Protein AF-A0A524JWJ8-F1 (afdb_monomer)

Radius of gyration: 16.6 Å; Cα contacts (8 Å, |Δi|>4): 179; chains: 1; bounding box: 39×22×52 Å

Sequence (128 aa):
MMHMRLSCFGFIKDIDDIAAAGYDCAELHVREIMGFDDAGYKAALGKLRSCGIPADVFDNPIPLDSRVSDPSFDLGYYRDFLLKAADRTAEMGARYFVFGNGKARSLPTEGDIVGAAAKFDEFFTMLL

Nearest PDB structures (foldseek):
  2hk1-assembly1_A  TM=7.482E-01  e=1.328E-03  Agrobacterium tumefaciens
  4pfh-assembly1_B  TM=6.661E-01  e=2.241E-04  Pseudomonas cichorii
  4q7i-assembly1_A  TM=6.676E-01  e=5.455E-04  Escherichia coli K-12
  4xsl-assembly2_C  TM=6.842E-01  e=1.048E-03  Pseudomonas cichorii
  2qum-assembly1_B  TM=6.613E-01  e=1.328E-03  Pseudomonas cichorii

pLDDT: mean 93.91, std 5.49, range [58.62, 98.5]

Structure (mmCIF, N/CA/C/O backbone):
data_AF-A0A524JWJ8-F1
#
_entry.id   AF-A0A524JWJ8-F1
#
loop_
_atom_site.group_PDB
_atom_site.id
_at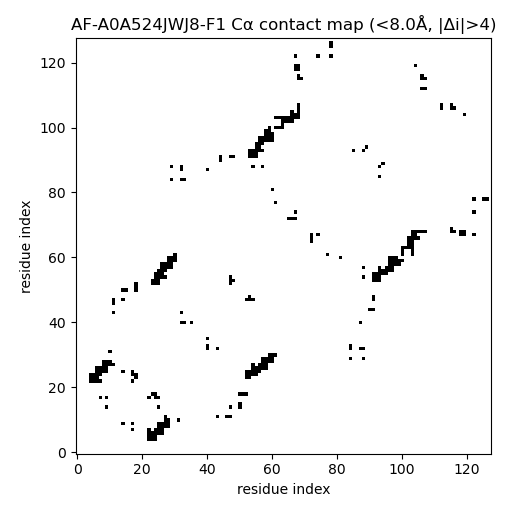om_site.type_symbol
_atom_site.label_atom_id
_atom_site.label_alt_id
_atom_site.label_comp_id
_atom_site.label_asym_id
_atom_site.label_entity_id
_atom_site.label_seq_id
_atom_site.pdbx_PDB_ins_code
_atom_site.Cartn_x
_atom_site.Cartn_y
_atom_site.Cartn_z
_atom_site.occupancy
_atom_site.B_iso_or_equiv
_atom_site.auth_seq_id
_atom_site.auth_comp_id
_atom_site.auth_asym_id
_atom_site.auth_atom_id
_atom_site.pdbx_PDB_model_num
ATOM 1 N N . MET A 1 1 ? 5.449 1.802 30.099 1.00 58.62 1 MET A N 1
ATOM 2 C CA . MET A 1 1 ? 6.347 0.692 29.716 1.00 58.62 1 MET A CA 1
ATOM 3 C C . MET A 1 1 ? 6.111 0.452 28.235 1.00 58.62 1 MET A C 1
ATOM 5 O O . MET A 1 1 ? 4.949 0.318 27.877 1.00 58.62 1 MET A O 1
ATOM 9 N N . MET A 1 2 ? 7.129 0.522 27.373 1.00 80.56 2 MET A N 1
ATOM 10 C CA . MET A 1 2 ? 6.928 0.180 25.957 1.00 80.56 2 MET A CA 1
ATOM 11 C C . MET A 1 2 ? 6.827 -1.341 25.844 1.00 80.56 2 MET A C 1
ATOM 13 O O . MET A 1 2 ? 7.718 -2.033 26.334 1.00 80.56 2 MET A O 1
ATOM 17 N N . HIS A 1 3 ? 5.745 -1.848 25.254 1.00 88.88 3 HIS A N 1
ATOM 18 C CA . HIS A 1 3 ? 5.602 -3.266 24.925 1.00 88.88 3 HIS A CA 1
ATOM 19 C C . HIS A 1 3 ? 5.788 -3.473 23.419 1.00 88.88 3 HIS A C 1
ATOM 21 O O . HIS A 1 3 ? 5.600 -2.548 22.626 1.00 88.88 3 HIS A O 1
ATOM 27 N N . MET A 1 4 ? 6.189 -4.687 23.038 1.00 94.31 4 MET A N 1
ATOM 28 C CA . MET A 1 4 ? 6.219 -5.101 21.636 1.00 94.31 4 MET A CA 1
ATOM 29 C C . MET A 1 4 ? 4.807 -5.010 21.062 1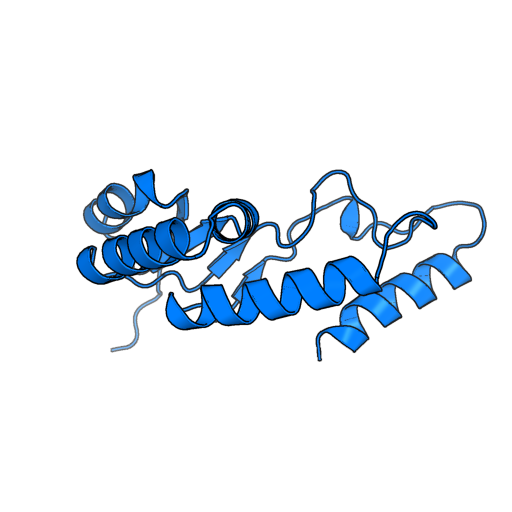.00 94.31 4 MET A C 1
ATOM 31 O O . MET A 1 4 ? 3.877 -5.497 21.704 1.00 94.31 4 MET A O 1
ATOM 35 N N . ARG A 1 5 ? 4.661 -4.401 19.882 1.00 94.06 5 ARG A N 1
ATOM 36 C CA . ARG A 1 5 ? 3.377 -4.322 19.180 1.00 94.06 5 ARG A CA 1
ATOM 37 C C . ARG A 1 5 ? 3.254 -5.465 18.181 1.00 94.06 5 ARG A C 1
ATOM 39 O O . ARG A 1 5 ? 4.211 -5.739 17.458 1.00 94.06 5 ARG A O 1
ATOM 46 N N . LEU A 1 6 ? 2.097 -6.110 18.147 1.00 95.69 6 LEU A N 1
ATOM 47 C CA . LEU A 1 6 ? 1.784 -7.214 17.247 1.00 95.69 6 LEU A CA 1
ATOM 48 C C . LEU A 1 6 ? 0.742 -6.774 16.218 1.00 95.69 6 LEU A C 1
ATOM 50 O O . LEU A 1 6 ? -0.290 -6.212 16.584 1.00 95.69 6 LEU A O 1
ATOM 54 N N . SER A 1 7 ? 0.994 -7.082 14.945 1.00 95.94 7 SER A N 1
ATOM 55 C CA . SER A 1 7 ? 0.046 -6.886 13.847 1.00 95.94 7 SER A CA 1
ATOM 56 C C . SER A 1 7 ? -0.464 -8.212 13.285 1.00 95.94 7 SER A C 1
ATOM 58 O O . SER A 1 7 ? 0.187 -9.252 13.413 1.00 95.94 7 SER A O 1
ATOM 60 N N . CYS A 1 8 ? -1.631 -8.164 12.641 1.00 97.38 8 CYS A N 1
ATOM 61 C CA . CYS A 1 8 ? -2.187 -9.272 11.870 1.00 97.38 8 CYS A CA 1
ATOM 62 C C . CYS A 1 8 ? -2.585 -8.794 10.473 1.00 97.38 8 CYS A C 1
ATOM 64 O O . CYS A 1 8 ? -3.222 -7.746 10.345 1.00 97.38 8 CYS A O 1
ATOM 66 N N . PHE A 1 9 ? -2.225 -9.566 9.446 1.00 97.38 9 PHE A N 1
ATOM 67 C CA . PHE A 1 9 ? -2.653 -9.302 8.076 1.00 97.38 9 PHE A CA 1
ATOM 68 C C . PHE A 1 9 ? -4.133 -9.647 7.884 1.00 97.38 9 PHE A C 1
ATOM 70 O O . PHE A 1 9 ? -4.573 -10.738 8.251 1.00 97.38 9 PHE A O 1
ATOM 77 N N . GLY A 1 10 ? -4.878 -8.756 7.235 1.00 97.00 10 GLY A N 1
ATOM 78 C CA . GLY A 1 10 ? -6.260 -8.997 6.842 1.00 97.00 10 GLY A CA 1
ATOM 79 C C . GLY A 1 10 ? -6.812 -7.931 5.901 1.00 97.00 10 GLY A C 1
ATOM 80 O O . GLY A 1 10 ? -6.080 -7.166 5.271 1.00 97.00 10 GLY A O 1
ATOM 81 N N . PHE A 1 11 ? -8.135 -7.897 5.804 1.00 98.06 11 PHE A N 1
ATOM 82 C CA . PHE A 1 11 ? -8.897 -6.938 5.010 1.00 98.06 11 PHE A CA 1
ATOM 83 C C . PHE A 1 11 ? -9.823 -6.114 5.909 1.00 98.06 11 PHE A C 1
ATOM 85 O O . PHE A 1 11 ? -10.022 -6.433 7.081 1.00 98.06 11 PHE A O 1
ATOM 92 N N . ILE A 1 12 ? -10.470 -5.080 5.366 1.00 97.94 12 ILE A N 1
ATOM 93 C CA . ILE A 1 12 ? -11.408 -4.231 6.130 1.00 97.94 12 ILE A CA 1
ATOM 94 C C . ILE A 1 12 ? -12.526 -5.039 6.799 1.00 97.94 12 ILE A C 1
ATOM 96 O O . ILE A 1 12 ? -13.021 -4.679 7.870 1.00 97.94 12 ILE A O 1
ATOM 100 N N . LYS A 1 13 ? -12.940 -6.155 6.198 1.00 97.62 13 LYS A N 1
ATOM 101 C CA . LYS A 1 13 ? -13.941 -7.040 6.805 1.00 97.62 13 LYS A CA 1
ATOM 102 C C . LYS A 1 13 ? -13.439 -7.713 8.097 1.00 97.62 13 LYS A C 1
ATOM 104 O O . LYS A 1 13 ? -14.262 -7.911 8.980 1.00 97.62 13 LYS A O 1
ATOM 109 N N . ASP A 1 14 ? -12.134 -7.959 8.221 1.00 98.19 14 ASP A N 1
ATOM 110 C CA . ASP A 1 14 ? -11.510 -8.766 9.281 1.00 98.19 14 ASP A CA 1
ATOM 111 C C . ASP A 1 14 ? -11.052 -7.929 10.495 1.00 98.19 14 ASP A C 1
ATOM 113 O O . ASP A 1 14 ? -10.647 -8.481 11.512 1.00 98.19 14 ASP A O 1
ATOM 117 N N . ILE A 1 15 ? -11.097 -6.592 10.417 1.00 97.50 15 ILE A N 1
ATOM 118 C CA . ILE A 1 15 ? -10.500 -5.710 11.440 1.00 97.50 15 ILE A CA 1
ATOM 119 C C . ILE A 1 15 ? -11.077 -5.907 12.846 1.00 97.50 15 ILE A C 1
ATOM 121 O O . ILE A 1 15 ? -10.324 -5.860 13.816 1.00 97.50 15 ILE A O 1
ATOM 125 N N . ASP A 1 16 ? -12.381 -6.179 12.954 1.00 97.38 16 ASP A N 1
ATOM 126 C CA . ASP A 1 16 ? -13.039 -6.397 14.245 1.00 97.38 16 ASP A CA 1
ATOM 127 C C . ASP A 1 16 ? -12.535 -7.696 14.893 1.00 97.38 16 ASP A C 1
ATOM 129 O O . ASP A 1 16 ? -12.277 -7.728 16.096 1.00 97.38 16 ASP A O 1
ATOM 133 N N . ASP A 1 17 ? -12.310 -8.740 14.087 1.00 98.31 17 ASP A N 1
ATOM 134 C CA . ASP A 1 17 ? -11.751 -10.015 14.544 1.00 98.31 17 ASP A CA 1
ATOM 135 C C . ASP A 1 17 ? -10.274 -9.864 14.937 1.00 98.31 17 ASP A C 1
ATOM 137 O O . ASP A 1 17 ? -9.842 -10.418 15.949 1.00 98.31 17 ASP A O 1
ATOM 141 N N . ILE A 1 18 ? -9.501 -9.066 14.189 1.00 98.12 18 ILE A N 1
ATOM 142 C CA . ILE A 1 18 ? -8.105 -8.740 14.521 1.00 98.12 18 ILE A CA 1
ATOM 143 C C . ILE A 1 18 ? -8.033 -8.017 15.874 1.00 98.12 18 ILE A C 1
ATOM 145 O O . ILE A 1 18 ? -7.240 -8.397 16.737 1.00 98.12 18 ILE A O 1
ATOM 149 N N . ALA A 1 19 ? -8.877 -7.008 16.097 1.00 97.31 19 ALA A N 1
ATOM 150 C CA . ALA A 1 19 ? -8.925 -6.309 17.379 1.00 97.31 19 ALA A CA 1
ATOM 151 C C . ALA A 1 19 ? -9.390 -7.229 18.518 1.00 97.31 19 ALA A C 1
ATOM 153 O O . ALA A 1 19 ? -8.780 -7.244 19.587 1.00 97.31 19 ALA A O 1
ATOM 154 N N . ALA A 1 20 ? -10.425 -8.043 18.289 1.00 97.81 20 ALA A N 1
ATOM 155 C CA . ALA A 1 20 ? -10.933 -8.994 19.277 1.00 97.81 20 ALA A CA 1
ATOM 156 C C . ALA A 1 20 ? -9.903 -10.075 19.654 1.00 97.81 20 ALA A C 1
ATOM 158 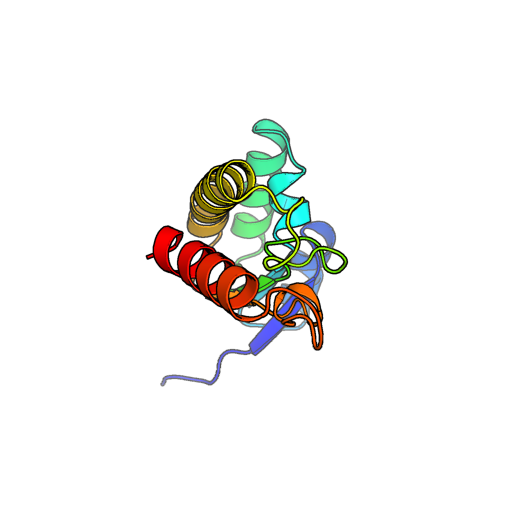O O . ALA A 1 20 ? -9.895 -10.546 20.792 1.00 97.81 20 ALA A O 1
ATOM 159 N N . ALA A 1 21 ? -9.006 -10.438 18.732 1.00 98.06 21 ALA A N 1
ATOM 160 C CA . ALA A 1 21 ? -7.894 -11.352 18.982 1.00 98.06 21 ALA A CA 1
ATOM 161 C C . ALA A 1 21 ? -6.747 -10.727 19.806 1.00 98.06 21 ALA A C 1
ATOM 163 O O . ALA A 1 21 ? -5.836 -11.445 20.220 1.00 98.06 21 ALA A O 1
ATOM 164 N N . GLY A 1 22 ? -6.795 -9.418 20.083 1.00 96.69 22 GLY A N 1
ATOM 165 C CA . GLY A 1 22 ? -5.835 -8.724 20.944 1.00 96.69 22 GLY A CA 1
ATOM 166 C C . GLY A 1 22 ? -4.586 -8.202 20.230 1.00 96.69 22 GLY A C 1
ATOM 167 O O . GLY A 1 22 ? -3.580 -7.958 20.893 1.00 96.69 22 GLY A O 1
ATOM 168 N N . TYR A 1 23 ? -4.626 -8.042 18.904 1.00 97.88 23 TYR A N 1
ATOM 169 C CA . TYR A 1 23 ? -3.556 -7.372 18.161 1.00 97.88 23 TYR A CA 1
ATOM 170 C C . TYR A 1 23 ? -3.566 -5.855 18.399 1.00 97.88 23 TYR A C 1
ATOM 172 O O . TYR A 1 23 ? -4.609 -5.244 18.623 1.00 97.88 23 TYR A O 1
ATOM 180 N N . ASP A 1 24 ? -2.392 -5.233 18.297 1.00 96.12 24 ASP A N 1
ATOM 181 C CA . ASP A 1 24 ? -2.197 -3.800 18.547 1.00 96.12 24 ASP A CA 1
ATOM 182 C C . ASP A 1 24 ? -2.449 -2.929 17.312 1.00 96.12 24 ASP A C 1
ATOM 184 O O . ASP A 1 24 ? -2.579 -1.704 17.416 1.00 96.12 24 ASP A O 1
ATOM 188 N N . CYS A 1 25 ? -2.416 -3.541 16.131 1.00 96.81 25 CYS A N 1
ATOM 189 C CA . CYS A 1 25 ? -2.719 -2.916 14.853 1.00 96.81 25 CYS A CA 1
ATOM 190 C C . CYS A 1 25 ? -3.041 -3.963 13.782 1.00 96.81 25 CYS A C 1
ATOM 192 O O . CYS A 1 25 ? -2.744 -5.150 13.921 1.00 96.81 25 CYS A O 1
ATOM 194 N N . ALA A 1 26 ? -3.647 -3.507 12.694 1.00 97.69 26 ALA A N 1
ATOM 195 C CA . ALA A 1 26 ? -3.844 -4.303 11.494 1.00 97.69 26 ALA A CA 1
ATOM 196 C C . ALA A 1 26 ? -2.714 -4.063 10.482 1.00 97.69 26 ALA A C 1
ATOM 198 O O . ALA A 1 26 ? -2.137 -2.973 10.398 1.00 97.69 26 ALA A O 1
ATOM 199 N N . GLU A 1 27 ? -2.445 -5.087 9.682 1.00 97.81 27 GLU A N 1
ATOM 200 C CA . GLU A 1 27 ? -1.753 -4.979 8.406 1.00 97.81 27 GLU A CA 1
ATOM 201 C C . GLU A 1 27 ? -2.779 -5.210 7.289 1.00 97.81 27 GLU A C 1
ATOM 203 O O . GLU A 1 27 ? -3.463 -6.230 7.286 1.00 97.81 27 GLU A O 1
ATOM 208 N N . LEU A 1 28 ? -2.942 -4.257 6.369 1.00 97.75 28 LEU A N 1
ATOM 209 C CA . LEU A 1 28 ? -4.011 -4.306 5.361 1.00 97.75 28 LEU A CA 1
ATOM 210 C C . LEU A 1 28 ? -3.473 -4.278 3.931 1.00 97.75 28 LEU A C 1
ATOM 212 O O . LEU A 1 28 ? -2.394 -3.765 3.653 1.00 97.75 28 LEU A O 1
ATOM 216 N N . HIS A 1 29 ? -4.241 -4.785 2.973 1.00 96.12 29 HIS A N 1
ATOM 217 C CA . HIS A 1 29 ? -3.798 -4.815 1.580 1.00 96.12 29 HIS A CA 1
ATOM 218 C C . HIS A 1 29 ? -4.056 -3.476 0.855 1.00 96.12 29 HIS A C 1
ATOM 220 O O . HIS A 1 29 ? -5.203 -3.057 0.698 1.00 96.12 29 HIS A O 1
ATOM 226 N N . VAL A 1 30 ? -3.011 -2.842 0.295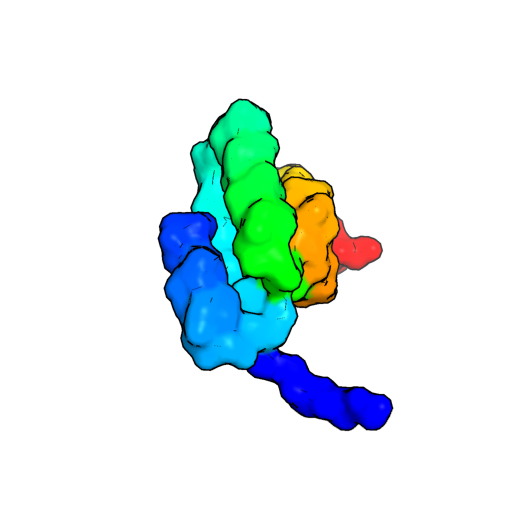 1.00 96.25 30 VAL A N 1
ATOM 227 C CA . VAL A 1 30 ? -3.126 -1.561 -0.450 1.00 96.25 30 VAL A CA 1
ATOM 228 C C . VAL A 1 30 ? -4.169 -1.607 -1.573 1.00 96.25 30 VAL A C 1
ATOM 230 O O . VAL A 1 30 ? -4.933 -0.658 -1.757 1.00 96.25 30 VAL A O 1
ATOM 233 N N . ARG A 1 31 ? -4.227 -2.709 -2.335 1.00 93.69 31 ARG A N 1
ATOM 234 C CA . ARG A 1 31 ? -5.169 -2.855 -3.455 1.00 93.69 31 ARG A CA 1
ATOM 235 C C . ARG A 1 31 ? -6.629 -2.829 -3.021 1.00 93.69 31 ARG A C 1
ATOM 237 O O . ARG A 1 31 ? -7.448 -2.352 -3.796 1.00 93.69 31 ARG A O 1
ATOM 244 N N . GLU A 1 32 ? -6.957 -3.318 -1.825 1.00 97.12 32 GLU A N 1
ATOM 245 C CA . GLU A 1 32 ? -8.322 -3.211 -1.300 1.00 97.12 32 GLU A CA 1
ATOM 246 C C . GLU A 1 32 ? -8.689 -1.732 -1.128 1.00 97.12 32 GLU A C 1
ATOM 248 O O . GLU A 1 32 ? -9.676 -1.263 -1.689 1.00 97.12 32 GLU A O 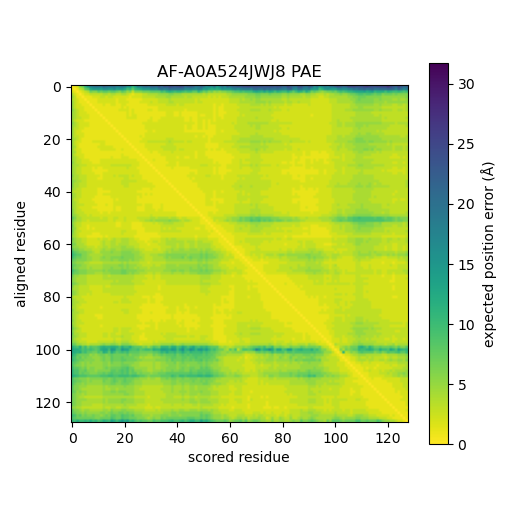1
ATOM 253 N N . ILE A 1 33 ? -7.828 -0.972 -0.445 1.00 98.00 33 ILE A N 1
ATOM 254 C CA . ILE A 1 33 ? -8.056 0.450 -0.153 1.00 98.00 33 ILE A CA 1
ATOM 255 C C . ILE A 1 33 ? -8.145 1.289 -1.430 1.00 98.00 33 ILE A C 1
ATOM 257 O O . ILE A 1 33 ? -8.953 2.216 -1.534 1.00 98.00 33 ILE A O 1
ATOM 261 N N . MET A 1 34 ? -7.312 0.965 -2.415 1.00 97.56 34 MET A N 1
ATOM 262 C CA . MET A 1 34 ? -7.292 1.649 -3.705 1.00 97.56 34 MET A CA 1
ATOM 263 C C . MET A 1 34 ? -8.407 1.199 -4.651 1.00 97.56 34 MET A C 1
ATOM 265 O O . MET A 1 34 ? -8.750 1.944 -5.565 1.00 97.56 34 MET A O 1
ATOM 269 N N . GLY A 1 35 ? -8.993 0.022 -4.421 1.00 97.00 35 GLY A N 1
ATOM 270 C CA . GLY A 1 35 ? -10.147 -0.481 -5.164 1.00 97.00 35 GLY A CA 1
ATOM 271 C C . GLY A 1 35 ? -11.460 0.214 -4.801 1.00 97.00 35 GLY A C 1
ATOM 272 O O . GLY A 1 35 ? -12.408 0.161 -5.581 1.00 97.00 35 GLY A O 1
ATOM 273 N N . PHE A 1 36 ? -11.524 0.890 -3.650 1.00 98.25 36 PHE A N 1
ATOM 274 C CA . PHE A 1 36 ? -12.694 1.674 -3.270 1.00 98.25 36 PHE A CA 1
ATOM 275 C C . PHE A 1 36 ? -12.781 3.004 -4.026 1.00 98.25 36 PHE A C 1
ATOM 277 O O . PHE A 1 36 ? -11.785 3.709 -4.231 1.00 98.25 36 PHE A O 1
ATOM 284 N N . ASP A 1 37 ? -14.007 3.411 -4.343 1.00 97.88 37 ASP A N 1
ATOM 285 C CA . ASP A 1 37 ? -14.310 4.810 -4.627 1.00 97.88 37 ASP A CA 1
ATOM 286 C C . ASP A 1 37 ? -14.185 5.662 -3.346 1.00 97.88 37 ASP A C 1
ATOM 288 O O . ASP A 1 37 ? -13.821 5.173 -2.273 1.00 97.88 37 ASP A O 1
ATOM 292 N N . ASP A 1 38 ? -14.420 6.970 -3.443 1.00 97.69 38 ASP A N 1
ATOM 293 C CA . ASP A 1 38 ? -14.219 7.862 -2.295 1.00 97.69 38 ASP A CA 1
ATOM 294 C C . ASP A 1 38 ? -15.215 7.590 -1.157 1.00 97.69 38 ASP A C 1
ATOM 296 O O . ASP A 1 38 ? -14.843 7.660 0.017 1.00 97.69 38 ASP A O 1
ATOM 300 N N . ALA A 1 39 ? -16.455 7.219 -1.487 1.00 98.31 39 ALA A N 1
ATOM 301 C CA . ALA A 1 39 ? -17.466 6.859 -0.499 1.00 98.31 39 ALA A CA 1
ATOM 302 C C . ALA A 1 39 ? -17.105 5.552 0.225 1.00 98.31 39 ALA A C 1
ATOM 304 O O . ALA A 1 39 ? -17.120 5.505 1.458 1.00 98.31 39 ALA A O 1
ATOM 305 N N . GLY A 1 40 ? -16.717 4.515 -0.521 1.00 98.44 40 GLY A N 1
ATOM 306 C CA . GLY A 1 40 ? -16.265 3.234 0.013 1.00 98.44 40 GLY A CA 1
ATOM 307 C C . GLY A 1 40 ? -15.009 3.377 0.868 1.00 98.44 40 GLY A C 1
ATOM 308 O O . GLY A 1 40 ? -14.942 2.819 1.962 1.00 98.44 40 GLY A O 1
ATOM 309 N N . TYR A 1 41 ? -14.054 4.206 0.440 1.00 98.50 41 TYR A N 1
ATOM 310 C CA . TYR A 1 41 ? -12.863 4.512 1.227 1.00 98.50 41 TYR A CA 1
ATOM 311 C C . TYR A 1 41 ? -13.218 5.197 2.554 1.00 98.50 41 TYR A C 1
ATOM 313 O O . TYR A 1 41 ? -12.733 4.783 3.608 1.00 98.50 41 TYR A O 1
ATOM 321 N N . LYS A 1 42 ? -14.093 6.214 2.546 1.00 98.44 42 LYS A N 1
ATOM 322 C CA . LYS A 1 42 ? -14.502 6.892 3.787 1.00 98.44 42 LYS A CA 1
ATOM 323 C C . LYS A 1 42 ? -15.296 5.968 4.716 1.00 98.44 42 LYS A C 1
ATOM 325 O O . LYS A 1 42 ? -15.123 6.061 5.931 1.00 98.44 42 LYS A O 1
ATOM 330 N N . ALA A 1 43 ? -16.085 5.039 4.176 1.00 98.31 43 ALA A N 1
ATOM 331 C CA . ALA A 1 43 ? -16.740 3.999 4.967 1.00 98.31 43 ALA A CA 1
ATOM 332 C C . ALA A 1 43 ? -15.724 3.035 5.609 1.00 98.31 43 ALA A C 1
ATOM 334 O O . ALA A 1 43 ? -15.806 2.774 6.809 1.00 98.31 43 ALA A O 1
ATOM 335 N N . ALA A 1 44 ? -14.729 2.567 4.849 1.00 98.19 44 ALA A N 1
ATOM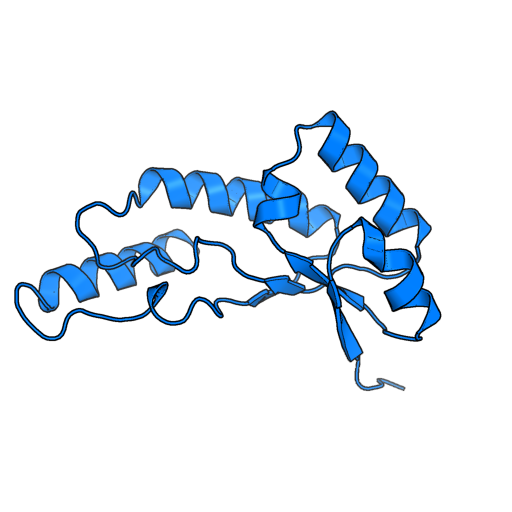 336 C CA . ALA A 1 44 ? -13.652 1.712 5.353 1.00 98.19 44 ALA A CA 1
ATOM 337 C C . ALA A 1 44 ? -12.830 2.401 6.457 1.00 98.19 44 ALA A C 1
ATOM 339 O O . ALA A 1 44 ? -12.576 1.813 7.509 1.00 98.19 44 ALA A O 1
ATOM 340 N N . LEU A 1 45 ? -12.481 3.675 6.257 1.00 97.94 45 LEU A N 1
ATOM 341 C CA . LEU A 1 45 ? -11.811 4.504 7.258 1.00 97.94 45 LEU A CA 1
ATOM 342 C C . LEU A 1 45 ? -12.657 4.659 8.531 1.00 97.94 45 LEU A C 1
ATOM 344 O O . LEU A 1 45 ? -12.131 4.565 9.639 1.00 97.94 45 LEU A O 1
ATOM 348 N N . GLY A 1 46 ? -13.966 4.884 8.381 1.00 97.81 46 GLY A N 1
ATOM 349 C CA . GLY A 1 46 ? -14.905 4.942 9.500 1.00 97.81 46 GLY A CA 1
ATOM 350 C C . GLY A 1 46 ? -14.934 3.637 10.295 1.00 97.81 46 GLY A C 1
ATOM 351 O O . GLY A 1 46 ? -14.814 3.676 11.519 1.00 97.81 46 GLY A O 1
ATOM 352 N N . LYS A 1 47 ? -15.004 2.494 9.598 1.00 97.19 47 LYS A N 1
ATOM 353 C CA . LYS A 1 47 ? -14.989 1.164 10.219 1.00 97.19 47 LYS A CA 1
ATOM 354 C C . LYS A 1 47 ? -13.705 0.929 11.023 1.00 97.19 47 LYS A C 1
ATOM 356 O O . LYS A 1 47 ? -13.771 0.541 12.187 1.00 97.19 47 LYS A O 1
ATOM 361 N N . LEU A 1 48 ? -12.543 1.232 10.440 1.00 97.06 48 LEU A N 1
ATOM 362 C CA . LEU A 1 48 ? -11.255 1.107 11.131 1.00 97.06 48 LEU A CA 1
ATOM 363 C C . LEU A 1 48 ? -11.195 1.980 12.387 1.00 97.06 48 LEU A C 1
ATOM 365 O O . LEU A 1 48 ? -10.812 1.508 13.454 1.00 97.06 48 LEU A O 1
ATOM 369 N N . ARG A 1 49 ? -11.649 3.235 12.296 1.00 95.88 49 ARG A N 1
ATOM 370 C CA . ARG A 1 49 ? -11.686 4.140 13.453 1.00 95.88 49 ARG A CA 1
ATOM 371 C C . ARG A 1 49 ? -12.613 3.643 14.561 1.00 95.88 49 ARG A C 1
ATOM 373 O O . ARG A 1 49 ? -12.270 3.807 15.728 1.00 95.88 49 ARG A O 1
ATOM 380 N N . SER A 1 50 ? -13.752 3.032 14.226 1.00 96.25 50 SER A N 1
ATOM 381 C CA . SER A 1 50 ? -14.651 2.454 15.235 1.00 96.25 50 SER A CA 1
ATOM 382 C C . SER A 1 50 ? -14.108 1.181 15.884 1.00 96.25 50 SER A C 1
ATOM 384 O O . SER A 1 50 ? -14.464 0.897 17.023 1.00 96.25 50 SER A O 1
ATOM 386 N N . CYS A 1 51 ? -13.238 0.443 15.189 1.00 93.81 51 CYS A N 1
ATOM 387 C CA . CYS A 1 51 ? -12.621 -0.788 15.685 1.00 93.81 51 CYS A CA 1
ATOM 388 C C . CYS A 1 51 ? -11.609 -0.536 16.823 1.00 93.81 51 CYS A C 1
ATOM 390 O O . CYS A 1 51 ? -11.338 -1.426 17.624 1.00 93.81 51 CYS A O 1
ATOM 392 N N . GLY A 1 52 ? -11.049 0.675 16.914 1.00 91.31 52 GLY A N 1
ATOM 393 C CA . GLY A 1 52 ? -10.173 1.080 18.019 1.00 91.31 52 GLY A CA 1
ATOM 394 C C . GLY A 1 52 ? -8.696 0.693 17.876 1.00 91.31 52 GLY A C 1
ATOM 395 O O . GLY A 1 52 ? -7.912 1.030 18.762 1.00 91.31 52 GLY A O 1
ATOM 396 N N . ILE A 1 53 ? -8.297 0.063 16.764 1.00 95.06 53 ILE A N 1
ATOM 397 C CA . ILE A 1 53 ? -6.890 -0.193 16.406 1.00 95.06 53 ILE A CA 1
ATOM 398 C C . ILE A 1 53 ? -6.527 0.506 15.083 1.00 95.06 53 ILE A C 1
ATOM 400 O O . ILE A 1 53 ? -7.387 0.638 14.208 1.00 95.06 53 ILE A O 1
ATOM 404 N N . PRO A 1 54 ? -5.277 0.973 14.900 1.00 95.69 54 PRO A N 1
ATOM 405 C CA . PRO A 1 54 ? -4.831 1.538 13.630 1.00 95.69 54 PRO A CA 1
ATOM 406 C C . PRO A 1 54 ? -4.466 0.441 12.619 1.00 95.69 54 PRO A C 1
ATOM 408 O O . PRO A 1 54 ? -4.233 -0.712 12.987 1.00 95.69 54 PRO A O 1
ATOM 411 N N . ALA A 1 55 ? -4.338 0.822 11.348 1.00 97.75 55 ALA A N 1
ATOM 412 C CA . ALA A 1 55 ? -3.642 0.028 10.340 1.00 97.75 55 ALA A CA 1
ATOM 413 C C . ALA A 1 55 ? -2.267 0.660 10.088 1.00 97.75 55 ALA A C 1
ATOM 415 O O . ALA A 1 55 ? -2.147 1.623 9.335 1.00 97.75 55 ALA A O 1
ATOM 416 N N . ASP A 1 56 ? -1.230 0.169 10.766 1.00 96.69 56 ASP A N 1
ATOM 417 C CA . ASP A 1 56 ? 0.109 0.777 10.696 1.00 96.69 56 ASP A CA 1
ATOM 418 C C . ASP A 1 56 ? 0.905 0.310 9.478 1.00 96.69 56 ASP A C 1
ATOM 420 O O . ASP A 1 56 ? 1.844 0.983 9.039 1.00 96.69 56 ASP A O 1
ATOM 424 N N . VAL A 1 57 ? 0.552 -0.858 8.951 1.00 97.06 57 VAL A N 1
ATOM 425 C CA . VAL A 1 57 ? 1.277 -1.526 7.879 1.00 97.06 57 VAL A CA 1
ATOM 426 C C . VAL A 1 57 ? 0.318 -1.789 6.730 1.00 97.06 57 VAL A C 1
ATOM 428 O O . VAL A 1 57 ? -0.816 -2.216 6.945 1.00 97.06 57 VAL A O 1
ATOM 431 N N . PHE A 1 58 ? 0.771 -1.541 5.506 1.00 97.44 58 PHE A N 1
ATOM 432 C CA . PHE A 1 58 ? 0.035 -1.939 4.318 1.00 97.44 58 PHE A CA 1
ATOM 433 C C . PHE A 1 58 ? 0.898 -2.774 3.381 1.00 97.44 58 PHE A C 1
ATOM 435 O O . PHE A 1 58 ? 2.022 -2.394 3.059 1.00 97.44 58 PHE A O 1
ATOM 442 N N . ASP A 1 59 ? 0.366 -3.902 2.928 1.00 95.00 59 ASP A N 1
ATOM 443 C CA . ASP A 1 59 ? 1.093 -4.861 2.101 1.00 95.00 59 ASP A CA 1
ATOM 444 C C . ASP A 1 59 ? 0.674 -4.798 0.625 1.00 95.00 59 ASP A C 1
ATOM 446 O O . ASP A 1 59 ? -0.430 -4.359 0.257 1.00 95.00 59 ASP A O 1
ATOM 450 N N . ASN A 1 60 ? 1.581 -5.279 -0.224 1.00 92.25 60 ASN A N 1
ATOM 451 C CA . ASN A 1 60 ? 1.430 -5.429 -1.667 1.00 92.25 60 ASN A CA 1
ATOM 452 C C . ASN A 1 60 ? 1.022 -4.127 -2.381 1.00 92.25 60 ASN A C 1
ATOM 454 O O . ASN A 1 60 ? -0.041 -4.068 -3.015 1.00 92.25 60 ASN A O 1
ATOM 458 N N . PRO A 1 61 ? 1.861 -3.075 -2.312 1.00 92.88 61 PRO A N 1
ATOM 459 C CA . PRO A 1 61 ? 1.582 -1.781 -2.936 1.00 92.88 61 PRO A CA 1
ATOM 460 C C . PRO A 1 61 ? 1.568 -1.821 -4.472 1.00 92.88 61 PRO A C 1
ATOM 462 O O . PRO A 1 61 ? 1.007 -0.931 -5.102 1.00 92.88 61 PRO A O 1
ATOM 465 N N . ILE A 1 62 ? 2.130 -2.864 -5.087 1.00 92.75 62 ILE A N 1
ATOM 466 C CA . ILE A 1 62 ? 2.031 -3.132 -6.529 1.00 92.75 62 ILE A CA 1
ATOM 467 C C . ILE A 1 62 ? 1.485 -4.558 -6.769 1.00 92.75 62 ILE A C 1
ATOM 469 O O . ILE A 1 62 ? 1.272 -5.307 -5.814 1.00 92.75 62 ILE A O 1
ATOM 473 N N . PRO A 1 63 ? 1.171 -4.973 -8.008 1.00 89.38 63 PRO A N 1
ATOM 474 C CA . PRO A 1 63 ? 0.828 -6.364 -8.316 1.00 89.38 63 PRO A CA 1
ATOM 475 C C . PRO A 1 63 ? 1.961 -7.348 -7.986 1.00 89.38 63 PRO A C 1
ATOM 477 O O . PRO A 1 63 ? 3.133 -7.004 -8.103 1.00 89.38 63 PRO A O 1
ATOM 480 N N . LEU A 1 64 ? 1.621 -8.581 -7.599 1.00 86.00 64 LEU A N 1
ATOM 481 C CA . LEU A 1 64 ? 2.605 -9.645 -7.332 1.00 86.00 64 LEU A CA 1
ATOM 482 C C . LEU A 1 64 ? 3.236 -10.217 -8.613 1.00 86.00 64 LEU A C 1
ATOM 484 O O . LEU A 1 64 ? 4.333 -10.773 -8.581 1.00 86.00 64 LEU A O 1
ATOM 488 N N . ASP A 1 65 ? 2.516 -10.120 -9.726 1.00 85.88 65 ASP A N 1
ATOM 489 C CA . ASP A 1 65 ? 2.898 -10.594 -11.053 1.00 85.88 65 ASP A CA 1
ATOM 490 C C . ASP A 1 65 ? 3.616 -9.530 -11.896 1.00 85.88 65 ASP A C 1
ATOM 492 O O . ASP A 1 65 ? 4.274 -9.882 -12.875 1.00 85.88 65 ASP A O 1
ATOM 496 N N . SER A 1 66 ? 3.562 -8.258 -11.490 1.00 89.00 66 SER A N 1
ATOM 497 C CA . SER A 1 66 ? 4.340 -7.184 -12.111 1.00 89.00 66 SER A CA 1
ATOM 498 C C . SER A 1 66 ? 5.828 -7.299 -11.801 1.00 89.00 66 SER A C 1
ATOM 500 O O . SER A 1 66 ? 6.223 -7.782 -10.741 1.00 89.00 66 SER A O 1
ATOM 502 N N . ARG A 1 67 ? 6.658 -6.768 -12.703 1.00 91.75 67 ARG A N 1
ATOM 503 C CA . ARG A 1 67 ? 8.093 -6.553 -12.489 1.00 91.75 67 ARG A CA 1
ATOM 504 C C . ARG A 1 67 ? 8.430 -5.115 -12.810 1.00 91.75 67 ARG A C 1
ATOM 506 O O . ARG A 1 67 ? 8.178 -4.671 -13.921 1.00 91.75 67 ARG A O 1
ATOM 513 N N . VAL A 1 68 ? 9.004 -4.396 -11.850 1.00 93.38 68 VAL A N 1
ATOM 514 C CA . VAL A 1 68 ? 9.368 -2.981 -12.040 1.00 93.38 68 VAL A CA 1
ATOM 515 C C . VAL A 1 68 ? 10.367 -2.816 -13.192 1.00 93.38 68 VAL A C 1
ATOM 517 O O . VAL A 1 68 ? 10.298 -1.858 -13.958 1.00 93.38 68 VAL A O 1
ATOM 520 N N . SER A 1 69 ? 11.258 -3.795 -13.340 1.00 91.44 69 SER A N 1
ATOM 521 C CA . SER A 1 69 ? 12.279 -3.869 -14.382 1.00 91.44 69 SER A CA 1
ATOM 522 C C . SER A 1 69 ? 11.734 -4.151 -15.787 1.00 91.44 69 SER A C 1
ATOM 524 O O . SER A 1 69 ? 12.451 -3.908 -16.757 1.00 91.44 69 SER A O 1
ATOM 526 N N . ASP A 1 70 ? 10.493 -4.634 -15.938 1.00 90.88 70 ASP A N 1
ATOM 527 C CA . ASP A 1 70 ? 9.950 -4.953 -17.262 1.00 90.88 70 ASP A CA 1
ATOM 528 C C . ASP A 1 70 ? 9.696 -3.670 -18.067 1.00 90.88 70 ASP A C 1
ATOM 530 O O . ASP A 1 70 ? 9.148 -2.705 -17.524 1.00 90.88 70 ASP A O 1
ATOM 534 N N . PRO A 1 71 ? 9.994 -3.637 -19.382 1.00 89.38 71 PRO A N 1
ATOM 535 C CA . PRO A 1 71 ? 9.754 -2.461 -20.221 1.00 89.38 71 PRO A CA 1
ATOM 536 C C . PRO A 1 71 ? 8.308 -1.954 -20.174 1.00 89.38 71 PRO A C 1
ATOM 538 O O . PRO A 1 71 ? 8.086 -0.748 -20.199 1.00 89.38 71 PRO A O 1
ATOM 541 N N . SER A 1 72 ? 7.335 -2.859 -20.030 1.00 91.31 72 SER A N 1
ATOM 542 C CA . SER A 1 72 ? 5.905 -2.541 -19.955 1.00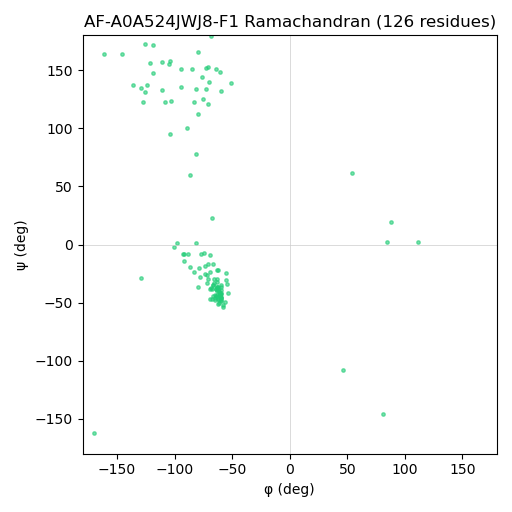 91.31 72 SER A CA 1
ATOM 543 C C . SER A 1 72 ? 5.443 -1.987 -18.605 1.00 91.31 72 SER A C 1
ATOM 545 O O . SER A 1 72 ? 4.287 -1.590 -18.488 1.00 91.31 72 SER A O 1
ATOM 547 N N . PHE A 1 73 ? 6.289 -1.991 -17.572 1.00 94.19 73 PHE A N 1
ATOM 548 C CA . PHE A 1 73 ? 5.925 -1.428 -16.274 1.00 94.19 73 PHE A CA 1
ATOM 549 C C . PHE A 1 73 ? 5.844 0.100 -16.358 1.00 94.19 73 PHE A C 1
ATOM 551 O O . PHE A 1 73 ? 6.829 0.760 -16.692 1.00 94.19 73 PHE A O 1
ATOM 558 N N . ASP A 1 74 ? 4.682 0.663 -16.053 1.00 95.00 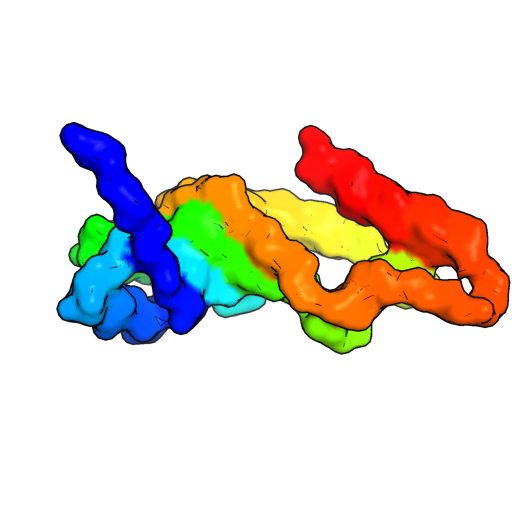74 ASP A N 1
ATOM 559 C CA . ASP A 1 74 ? 4.430 2.099 -16.165 1.00 95.00 74 ASP A CA 1
ATOM 560 C C . ASP A 1 74 ? 4.792 2.825 -14.860 1.00 95.00 74 ASP A C 1
ATOM 562 O O . ASP A 1 74 ? 4.033 2.819 -13.888 1.00 95.00 74 ASP A O 1
ATOM 566 N N . LEU A 1 75 ? 5.971 3.452 -14.835 1.00 94.94 75 LEU A N 1
ATOM 567 C CA . LEU A 1 75 ? 6.446 4.203 -13.671 1.00 94.94 75 LEU A CA 1
ATOM 568 C C . LEU A 1 75 ? 5.527 5.379 -13.320 1.00 94.94 75 LEU A C 1
ATOM 570 O O . LEU A 1 75 ? 5.268 5.607 -12.141 1.00 94.94 75 LEU A O 1
ATOM 574 N N . GLY A 1 76 ? 5.010 6.095 -14.323 1.00 95.12 76 GLY A N 1
ATOM 575 C CA . GLY A 1 76 ? 4.153 7.260 -14.109 1.00 95.12 76 GLY A CA 1
ATOM 576 C C . GLY A 1 76 ? 2.837 6.867 -13.450 1.00 95.12 76 GLY A C 1
ATOM 577 O O . GLY A 1 76 ? 2.466 7.428 -12.419 1.00 95.12 76 GLY A O 1
ATOM 578 N N . TYR A 1 77 ? 2.188 5.827 -13.978 1.00 95.69 77 TYR A N 1
ATOM 579 C CA . TYR A 1 77 ? 0.977 5.271 -13.379 1.00 95.69 77 TYR A CA 1
ATOM 580 C C . TYR A 1 77 ? 1.200 4.850 -11.922 1.00 95.69 77 TYR A C 1
ATOM 582 O O . TYR A 1 77 ? 0.417 5.219 -11.043 1.00 95.69 77 TYR A O 1
ATOM 590 N N . TYR A 1 78 ? 2.265 4.088 -11.643 1.00 95.19 78 TYR A N 1
ATOM 591 C CA . TYR A 1 78 ? 2.510 3.605 -10.285 1.00 95.19 78 TYR A CA 1
ATOM 592 C C . TYR A 1 78 ? 2.941 4.710 -9.327 1.00 95.19 78 TYR A C 1
ATOM 594 O O . TYR A 1 78 ? 2.592 4.630 -8.153 1.00 95.19 78 TYR A O 1
ATOM 602 N N . ARG A 1 79 ? 3.620 5.759 -9.797 1.00 95.19 79 ARG A N 1
ATOM 603 C CA . ARG A 1 79 ? 3.901 6.942 -8.980 1.00 95.19 79 ARG A CA 1
ATOM 604 C C . ARG A 1 79 ? 2.608 7.572 -8.473 1.00 95.19 79 ARG A C 1
ATOM 606 O O . ARG A 1 79 ? 2.437 7.734 -7.268 1.00 95.19 79 ARG A O 1
ATOM 613 N N . ASP A 1 80 ? 1.681 7.871 -9.376 1.00 95.62 80 ASP A N 1
ATOM 614 C CA . ASP A 1 80 ? 0.426 8.537 -9.023 1.00 95.62 80 ASP A CA 1
ATOM 615 C C . ASP A 1 80 ? -0.484 7.624 -8.186 1.00 95.62 80 ASP A C 1
ATOM 617 O O . ASP A 1 80 ? -1.112 8.068 -7.219 1.00 95.62 80 ASP A O 1
ATOM 621 N N . PHE A 1 81 ? -0.505 6.324 -8.500 1.00 96.50 81 PHE A N 1
ATOM 622 C CA . PHE A 1 81 ? -1.196 5.317 -7.697 1.00 96.50 81 PHE A CA 1
ATOM 623 C C . PHE A 1 81 ? -0.654 5.263 -6.263 1.00 96.50 81 PHE A C 1
ATOM 625 O O . PHE A 1 81 ? -1.440 5.282 -5.316 1.00 96.50 81 PHE A O 1
ATOM 632 N N . LEU A 1 82 ? 0.671 5.196 -6.094 1.00 96.00 82 LEU A N 1
ATOM 633 C CA . LEU A 1 82 ? 1.310 5.058 -4.785 1.00 96.00 82 LEU A CA 1
ATOM 634 C C . LEU A 1 82 ? 1.222 6.338 -3.957 1.00 96.00 82 LEU A C 1
ATOM 636 O O . LEU A 1 82 ? 1.032 6.237 -2.749 1.00 96.00 82 LEU A O 1
ATOM 640 N N . LEU A 1 83 ? 1.259 7.518 -4.583 1.00 95.25 83 LEU A N 1
ATOM 641 C CA . LEU A 1 83 ? 0.985 8.787 -3.901 1.00 95.25 83 LEU A CA 1
ATOM 642 C C . LEU A 1 83 ? -0.441 8.813 -3.338 1.00 95.25 83 LEU A C 1
ATOM 644 O O . LEU A 1 83 ? -0.633 9.027 -2.144 1.00 95.25 83 LEU A O 1
ATOM 648 N N . LYS A 1 84 ? -1.445 8.485 -4.162 1.00 96.44 84 LYS A N 1
ATOM 649 C CA . LYS A 1 84 ? -2.837 8.407 -3.695 1.00 96.44 84 LYS A CA 1
ATOM 650 C C . LYS A 1 84 ? -3.030 7.321 -2.630 1.00 96.44 84 LYS A C 1
ATOM 652 O O . LYS A 1 84 ? -3.814 7.502 -1.695 1.00 96.44 84 LYS A O 1
ATOM 657 N N . ALA A 1 85 ? -2.336 6.190 -2.761 1.00 97.38 85 ALA A N 1
ATOM 658 C CA . ALA A 1 85 ? -2.350 5.133 -1.757 1.00 97.38 85 ALA A CA 1
ATOM 659 C C . ALA A 1 85 ? -1.753 5.615 -0.431 1.00 97.38 85 ALA A C 1
ATOM 661 O O . ALA A 1 85 ? -2.355 5.374 0.614 1.00 97.38 85 ALA A O 1
ATOM 662 N N . ALA A 1 86 ? -0.623 6.324 -0.460 1.00 96.38 86 ALA A N 1
ATOM 663 C CA . ALA A 1 86 ? -0.003 6.906 0.724 1.00 96.38 86 ALA A CA 1
ATOM 664 C C . ALA A 1 86 ? -0.955 7.889 1.421 1.00 96.38 86 ALA A C 1
ATOM 666 O O . ALA A 1 86 ? -1.175 7.751 2.621 1.00 96.38 86 ALA A O 1
ATOM 667 N N . ASP A 1 87 ? -1.615 8.783 0.677 1.00 96.62 87 ASP A N 1
ATOM 668 C CA . ASP A 1 87 ? -2.599 9.720 1.238 1.00 96.62 87 ASP A CA 1
ATOM 669 C C . ASP A 1 87 ? -3.750 8.990 1.945 1.00 96.62 87 ASP A C 1
ATOM 671 O O . ASP A 1 87 ? -4.053 9.244 3.115 1.00 96.62 87 ASP A O 1
ATOM 675 N N . ARG A 1 88 ? -4.381 8.028 1.255 1.00 98.06 88 ARG A N 1
ATOM 676 C CA . ARG A 1 88 ? -5.521 7.284 1.810 1.00 98.06 88 ARG A CA 1
ATOM 677 C C . ARG A 1 88 ? -5.134 6.477 3.047 1.00 98.06 88 ARG A C 1
ATOM 679 O O . ARG A 1 88 ? -5.882 6.451 4.026 1.00 98.06 88 ARG A O 1
ATOM 686 N N . THR A 1 89 ? -3.993 5.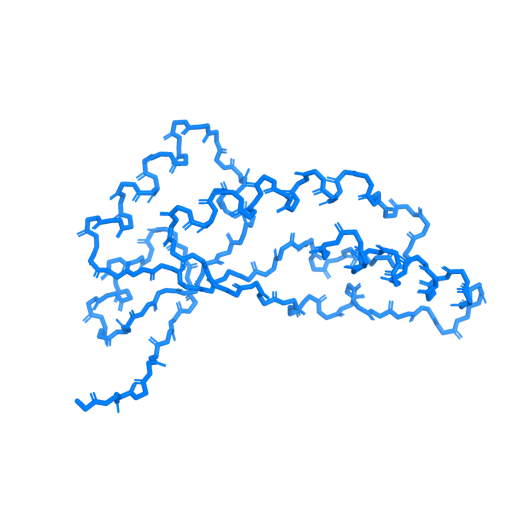802 2.998 1.00 97.88 89 THR A N 1
ATOM 687 C CA . THR A 1 89 ? -3.536 4.909 4.070 1.00 97.88 89 THR A CA 1
ATOM 688 C C . THR A 1 89 ? -2.938 5.675 5.253 1.00 97.88 89 THR A C 1
ATOM 690 O O . THR A 1 89 ? -3.087 5.234 6.394 1.00 97.88 89 THR A O 1
ATOM 693 N N . ALA A 1 90 ? -2.370 6.866 5.045 1.00 97.19 90 ALA A N 1
ATOM 694 C CA . ALA A 1 90 ? -1.916 7.740 6.126 1.00 97.19 90 ALA A CA 1
ATOM 695 C C . ALA A 1 90 ? -3.066 8.127 7.073 1.00 97.19 90 ALA A C 1
ATOM 697 O O . ALA A 1 90 ? -2.907 8.052 8.293 1.00 97.19 90 ALA A O 1
ATOM 698 N N . GLU A 1 91 ? -4.257 8.446 6.543 1.00 96.62 91 GLU A N 1
ATOM 699 C CA . GLU A 1 91 ? -5.452 8.713 7.368 1.00 96.62 91 GLU A CA 1
ATOM 700 C C . GLU A 1 91 ? -5.912 7.490 8.192 1.00 96.62 91 GLU A C 1
ATOM 702 O O . GLU A 1 91 ? -6.620 7.659 9.192 1.00 96.62 91 GLU A O 1
ATOM 707 N N . MET A 1 92 ? -5.531 6.277 7.767 1.00 97.12 92 MET A N 1
ATOM 708 C CA . MET A 1 92 ? -5.832 4.995 8.422 1.00 97.12 92 MET A CA 1
ATOM 709 C C . MET A 1 92 ? -4.783 4.591 9.470 1.00 97.12 92 MET A C 1
ATOM 711 O O . MET A 1 92 ? -4.999 3.642 10.221 1.00 97.12 92 MET A O 1
ATOM 715 N N . GLY A 1 93 ? -3.672 5.328 9.556 1.00 96.50 93 GLY A N 1
ATOM 716 C CA . GLY A 1 93 ? -2.601 5.078 10.518 1.00 96.50 93 GLY A CA 1
ATOM 717 C C . GLY A 1 93 ? -1.290 4.594 9.908 1.00 96.50 93 GLY A C 1
ATOM 718 O O . GLY A 1 93 ? -0.346 4.392 10.667 1.00 96.50 93 GLY A O 1
ATOM 719 N N . ALA A 1 94 ? -1.187 4.477 8.578 1.00 97.06 94 ALA A N 1
ATOM 720 C CA . ALA A 1 94 ? -0.005 3.915 7.933 1.00 97.06 94 ALA A CA 1
ATOM 721 C C . ALA A 1 94 ? 1.301 4.558 8.420 1.00 97.06 94 ALA A C 1
ATOM 723 O O . ALA A 1 94 ? 1.419 5.776 8.605 1.00 97.06 94 ALA A O 1
ATOM 724 N N . ARG A 1 95 ? 2.295 3.699 8.614 1.00 95.06 95 ARG A N 1
ATOM 725 C CA . ARG A 1 95 ? 3.697 4.033 8.880 1.00 95.06 95 ARG A CA 1
ATOM 726 C C . ARG A 1 95 ? 4.629 3.289 7.938 1.00 95.06 95 ARG A C 1
ATOM 728 O O . ARG A 1 95 ? 5.700 3.801 7.630 1.00 95.06 95 ARG A O 1
ATOM 735 N N . TYR A 1 96 ? 4.215 2.111 7.476 1.00 94.44 96 TYR A N 1
ATOM 736 C CA . TYR A 1 96 ? 5.034 1.238 6.650 1.00 94.44 96 TYR A CA 1
ATOM 737 C C . TYR A 1 96 ? 4.229 0.672 5.491 1.00 94.44 96 TYR A C 1
ATOM 739 O O . TYR A 1 96 ? 3.101 0.217 5.673 1.00 94.44 96 TYR A O 1
ATOM 747 N N . PHE A 1 97 ? 4.844 0.646 4.312 1.00 94.12 97 PHE A N 1
ATOM 748 C CA . PHE A 1 97 ? 4.414 -0.216 3.220 1.00 94.12 97 PHE A CA 1
ATOM 749 C C . PHE A 1 97 ? 5.371 -1.400 3.139 1.00 94.12 97 PHE A C 1
ATOM 751 O O . PHE A 1 97 ? 6.585 -1.219 3.006 1.00 94.12 97 PHE A O 1
ATOM 758 N N . VAL A 1 98 ? 4.838 -2.614 3.221 1.00 91.81 98 VAL A N 1
ATOM 759 C CA . VAL A 1 98 ? 5.628 -3.824 3.016 1.00 91.81 98 VAL A CA 1
ATOM 760 C C . VAL A 1 98 ? 5.778 -4.021 1.518 1.00 91.81 98 VAL A C 1
ATOM 762 O O . VAL A 1 98 ? 4.828 -4.294 0.790 1.00 91.81 98 VAL A O 1
ATOM 765 N N . PHE A 1 99 ? 7.009 -3.868 1.036 1.00 87.44 99 PHE A N 1
ATOM 766 C CA . PHE A 1 99 ? 7.352 -4.167 -0.350 1.00 87.44 99 PHE A CA 1
ATOM 767 C C . PHE A 1 99 ? 7.715 -5.654 -0.494 1.00 87.44 99 PHE A C 1
ATOM 769 O O . PHE A 1 99 ? 8.844 -6.026 -0.832 1.00 87.44 99 PHE A O 1
ATOM 776 N N . GLY A 1 100 ? 6.745 -6.514 -0.161 1.00 75.50 100 GLY A N 1
ATOM 777 C CA . GLY A 1 100 ? 6.859 -7.975 -0.096 1.00 75.50 100 GLY A CA 1
ATOM 778 C C . GLY A 1 100 ? 6.731 -8.693 -1.442 1.00 75.50 100 GLY A C 1
ATOM 779 O O . GLY A 1 100 ? 6.841 -9.915 -1.499 1.00 75.50 100 GLY A O 1
ATOM 780 N N . ASN A 1 101 ? 6.563 -7.949 -2.537 1.00 79.75 101 ASN A N 1
ATOM 781 C CA . ASN A 1 101 ? 6.105 -8.411 -3.852 1.00 79.75 101 ASN A CA 1
ATOM 782 C C . ASN A 1 101 ? 7.036 -9.350 -4.650 1.00 79.75 101 ASN A C 1
ATOM 784 O O . ASN A 1 101 ? 6.923 -9.425 -5.872 1.00 79.75 101 ASN A O 1
ATOM 788 N N . GLY A 1 102 ? 7.954 -10.073 -4.004 1.00 80.75 102 GLY A N 1
ATOM 789 C CA . GLY A 1 102 ? 8.758 -11.136 -4.616 1.00 80.75 102 GLY A CA 1
ATOM 790 C C . GLY A 1 102 ? 9.362 -10.744 -5.967 1.00 80.75 102 GLY A C 1
ATOM 791 O O . GLY A 1 102 ? 10.267 -9.909 -6.025 1.00 80.75 102 GLY A O 1
ATOM 792 N N . LYS A 1 103 ? 8.818 -11.333 -7.045 1.00 83.88 103 LYS A N 1
ATOM 793 C CA . LYS A 1 103 ? 9.235 -11.119 -8.443 1.00 83.88 103 LYS A CA 1
ATOM 794 C C . LYS A 1 103 ? 9.221 -9.658 -8.879 1.00 83.88 103 LYS A C 1
ATOM 796 O O . LYS A 1 103 ? 9.988 -9.304 -9.769 1.00 83.88 103 LYS A O 1
ATOM 801 N N . ALA A 1 104 ? 8.426 -8.807 -8.236 1.00 86.75 104 ALA A N 1
ATOM 802 C CA . ALA A 1 104 ? 8.402 -7.389 -8.555 1.00 86.75 104 ALA A CA 1
ATOM 803 C C . ALA A 1 104 ? 9.739 -6.681 -8.312 1.00 86.75 104 ALA A C 1
ATOM 805 O O . ALA A 1 104 ? 10.017 -5.659 -8.938 1.00 86.75 104 ALA A O 1
ATOM 806 N N . ARG A 1 105 ? 10.580 -7.268 -7.450 1.00 85.12 105 ARG A N 1
ATOM 807 C CA . ARG A 1 105 ? 11.949 -6.830 -7.155 1.00 85.12 105 ARG A CA 1
ATOM 808 C C . ARG A 1 105 ? 13.032 -7.580 -7.916 1.00 85.12 105 ARG A C 1
ATOM 810 O O . ARG A 1 105 ? 14.213 -7.349 -7.683 1.00 85.12 105 ARG A O 1
ATOM 817 N N . SER A 1 106 ? 12.657 -8.522 -8.772 1.00 88.12 106 SER A N 1
ATOM 818 C CA . SER A 1 106 ? 13.630 -9.309 -9.515 1.00 88.12 106 SER A CA 1
ATOM 819 C C . SER A 1 106 ? 14.127 -8.537 -10.730 1.00 88.12 106 SER A C 1
ATOM 821 O O . SER A 1 106 ? 13.349 -7.981 -11.507 1.00 88.12 106 SER A O 1
ATOM 823 N N . LEU A 1 107 ? 15.442 -8.550 -10.915 1.00 90.56 107 LEU A N 1
ATOM 824 C CA . LEU A 1 107 ? 16.068 -8.143 -12.164 1.00 90.56 107 LEU A CA 1
ATOM 825 C C . LEU A 1 107 ? 16.084 -9.326 -13.143 1.00 90.56 107 LEU A C 1
ATOM 827 O O . LEU A 1 107 ? 16.108 -10.483 -12.704 1.00 90.56 107 LEU A O 1
ATOM 831 N N . PRO A 1 108 ? 16.050 -9.067 -14.460 1.00 90.69 108 PRO A N 1
ATOM 832 C CA . PRO A 1 108 ? 16.262 -10.112 -15.449 1.00 90.69 108 PRO A CA 1
ATOM 833 C C . PRO A 1 108 ? 17.689 -10.672 -15.341 1.00 90.69 108 PRO A C 1
ATOM 835 O O . PRO A 1 108 ? 18.620 -9.976 -14.938 1.00 90.69 108 PRO A O 1
ATOM 838 N N . THR A 1 109 ? 17.865 -11.941 -15.709 1.00 92.81 109 THR A N 1
ATOM 839 C CA . THR A 1 109 ? 19.180 -12.612 -15.733 1.00 92.81 109 THR A CA 1
ATOM 840 C C . THR A 1 109 ? 19.876 -12.520 -17.091 1.00 92.81 109 THR A C 1
ATOM 842 O O . THR A 1 109 ? 21.029 -12.918 -17.218 1.00 92.81 109 THR A O 1
ATOM 845 N N . GLU A 1 110 ? 19.176 -12.022 -18.108 1.00 93.06 110 GLU A N 1
ATOM 846 C CA . GLU A 1 110 ? 19.644 -11.873 -19.485 1.00 93.06 110 GLU A CA 1
ATOM 847 C C . GLU A 1 110 ? 19.043 -10.610 -20.120 1.00 93.06 110 GLU A C 1
ATOM 849 O O . GLU A 1 110 ? 18.076 -10.047 -19.604 1.00 93.06 110 GLU A O 1
ATOM 854 N N . GLY A 1 111 ? 19.611 -10.158 -21.240 1.00 92.44 111 GLY A N 1
ATOM 855 C CA . GLY A 1 111 ? 19.191 -8.924 -21.908 1.00 92.44 111 GLY A CA 1
ATOM 856 C C . GLY A 1 111 ? 19.785 -7.663 -21.271 1.00 92.44 111 GLY A C 1
ATOM 857 O O . GLY A 1 111 ? 20.930 -7.667 -20.817 1.00 92.44 111 GLY A O 1
ATOM 858 N N . ASP A 1 112 ? 19.024 -6.567 -21.274 1.00 93.69 112 ASP A N 1
ATOM 859 C CA . ASP A 1 112 ? 19.467 -5.266 -20.758 1.00 93.69 112 ASP A CA 1
ATOM 860 C C . ASP A 1 112 ? 19.330 -5.171 -19.228 1.00 93.69 112 ASP A C 1
ATOM 862 O O . ASP A 1 112 ? 18.400 -4.576 -18.682 1.00 93.69 112 ASP A O 1
ATOM 866 N N . ILE A 1 113 ? 20.277 -5.788 -18.523 1.00 95.00 113 ILE A N 1
ATOM 867 C CA . ILE A 1 113 ? 20.323 -5.790 -17.053 1.00 95.00 113 ILE A CA 1
ATOM 868 C C . ILE A 1 113 ? 20.593 -4.380 -16.502 1.00 95.00 113 ILE A C 1
ATOM 870 O O . ILE A 1 113 ? 20.057 -4.017 -15.457 1.00 95.00 113 ILE A O 1
ATOM 874 N N . VAL A 1 114 ? 21.403 -3.574 -17.199 1.00 95.38 114 VAL A N 1
ATOM 875 C CA . VAL A 1 114 ? 21.764 -2.219 -16.754 1.00 95.38 114 VAL A CA 1
ATOM 876 C C . VAL A 1 114 ? 20.553 -1.292 -16.824 1.00 95.38 114 VAL A C 1
ATOM 878 O O . VAL A 1 114 ? 20.261 -0.610 -15.844 1.00 95.38 114 VAL A O 1
ATOM 881 N N . GLY A 1 115 ? 19.808 -1.306 -17.933 1.00 94.81 115 GLY A N 1
ATOM 882 C CA . GLY A 1 115 ? 18.566 -0.544 -18.064 1.00 94.81 115 GLY A CA 1
ATOM 883 C C . GLY A 1 115 ? 17.491 -1.003 -17.078 1.00 94.81 115 GLY A C 1
ATOM 884 O O . GLY A 1 115 ? 16.833 -0.173 -16.450 1.00 94.81 115 GLY A O 1
ATOM 885 N N . ALA A 1 116 ? 17.363 -2.316 -16.861 1.00 93.94 116 ALA A N 1
ATOM 886 C CA . ALA A 1 116 ? 16.458 -2.874 -15.858 1.00 93.94 116 ALA A CA 1
ATOM 887 C C . ALA A 1 116 ? 16.783 -2.401 -14.429 1.00 93.94 116 ALA A C 1
ATOM 889 O O . ALA A 1 116 ? 15.869 -2.066 -13.676 1.00 93.94 116 ALA A O 1
ATOM 890 N N . ALA A 1 117 ? 18.068 -2.358 -14.062 1.00 94.25 117 ALA A N 1
ATOM 891 C CA . ALA A 1 117 ? 18.516 -1.847 -12.768 1.00 94.25 117 ALA A CA 1
ATOM 892 C C . ALA A 1 117 ? 18.267 -0.336 -12.636 1.00 94.25 117 ALA A C 1
ATOM 894 O O . ALA A 1 117 ? 17.707 0.097 -11.636 1.00 94.25 117 ALA A O 1
ATOM 895 N N . ALA A 1 118 ? 18.575 0.452 -13.671 1.00 94.81 118 ALA A N 1
ATOM 896 C CA . ALA A 1 118 ? 18.317 1.893 -13.669 1.00 94.81 118 ALA A CA 1
ATOM 897 C C . ALA A 1 118 ? 16.822 2.216 -13.499 1.00 94.81 118 ALA A C 1
ATOM 899 O O . ALA A 1 118 ? 16.460 3.078 -12.703 1.00 94.81 118 ALA A O 1
ATOM 900 N N . LYS A 1 119 ? 15.941 1.478 -14.187 1.00 94.38 119 LYS A N 1
ATOM 901 C CA . LYS A 1 119 ? 14.484 1.608 -14.035 1.00 94.38 119 LYS A CA 1
ATOM 902 C C . LYS A 1 119 ? 14.012 1.232 -12.628 1.00 94.38 119 LYS A C 1
ATOM 904 O O . LYS A 1 119 ? 13.099 1.851 -12.082 1.00 94.38 119 LYS A O 1
ATOM 909 N N . PHE A 1 120 ? 14.622 0.206 -12.038 1.00 92.94 120 PHE A N 1
ATOM 910 C CA . PHE A 1 120 ? 14.351 -0.191 -10.661 1.00 92.94 120 PHE A CA 1
ATOM 911 C C . PHE A 1 120 ? 14.737 0.914 -9.669 1.00 92.94 120 PHE A C 1
ATOM 913 O O . PHE A 1 120 ? 13.934 1.259 -8.806 1.00 92.94 120 PHE A O 1
ATOM 920 N N . ASP A 1 121 ? 15.913 1.521 -9.832 1.00 93.00 121 ASP A N 1
ATOM 921 C CA . ASP A 1 121 ? 16.370 2.640 -9.001 1.00 93.00 121 ASP A CA 1
ATOM 922 C C . ASP A 1 121 ? 15.483 3.882 -9.172 1.00 93.00 121 ASP A C 1
ATOM 924 O O . ASP A 1 121 ? 15.164 4.564 -8.193 1.00 93.00 121 ASP A O 1
ATOM 928 N N . GLU A 1 122 ? 15.024 4.153 -10.396 1.00 95.31 122 GLU A N 1
ATOM 929 C CA . GLU A 1 122 ? 14.080 5.234 -10.690 1.00 95.31 122 GLU A CA 1
ATOM 930 C C . GLU A 1 122 ? 12.758 5.045 -9.931 1.00 95.31 122 GLU A C 1
ATOM 932 O O . GLU A 1 122 ? 12.269 5.987 -9.304 1.00 95.31 122 GLU A O 1
ATOM 937 N N . PHE A 1 123 ? 12.225 3.817 -9.896 1.00 93.88 123 PHE A N 1
ATOM 938 C CA . PHE A 1 123 ? 11.001 3.493 -9.157 1.00 93.88 123 PHE A CA 1
ATOM 939 C C . PHE A 1 123 ? 11.101 3.780 -7.656 1.00 93.88 123 PHE A C 1
ATOM 941 O O . PHE A 1 123 ? 10.125 4.231 -7.069 1.00 93.88 123 PHE A O 1
ATOM 948 N N . PHE A 1 124 ? 12.236 3.523 -7.004 1.00 89.62 124 PHE A N 1
ATOM 949 C CA . PHE A 1 124 ? 12.373 3.854 -5.578 1.00 89.62 124 PHE A CA 1
ATOM 950 C C . PHE A 1 124 ? 12.676 5.326 -5.355 1.00 89.62 124 PHE A C 1
ATOM 952 O O . PHE A 1 124 ? 12.162 5.917 -4.410 1.00 89.62 124 PHE A O 1
ATOM 959 N N . THR A 1 125 ? 13.474 5.928 -6.235 1.00 92.94 125 THR A N 1
ATOM 960 C CA . THR A 1 125 ? 13.824 7.347 -6.140 1.00 92.94 125 THR A CA 1
ATOM 961 C C . THR A 1 125 ? 12.589 8.235 -6.273 1.00 92.94 125 THR A C 1
ATOM 963 O O . THR A 1 125 ? 12.483 9.226 -5.561 1.00 92.94 125 THR A O 1
ATOM 966 N N . MET A 1 126 ? 11.615 7.866 -7.114 1.00 90.19 126 MET A N 1
ATOM 967 C CA . MET A 1 126 ? 10.359 8.619 -7.237 1.00 90.19 126 MET A CA 1
ATOM 968 C C . MET A 1 126 ? 9.441 8.531 -6.000 1.00 90.19 126 MET A C 1
ATOM 970 O O . MET A 1 126 ? 8.428 9.232 -5.970 1.00 90.19 126 MET A O 1
ATOM 974 N N . LEU A 1 127 ? 9.751 7.658 -5.030 1.00 82.56 127 LEU A N 1
ATOM 975 C CA . LEU A 1 127 ? 8.993 7.455 -3.786 1.00 82.56 127 LEU A CA 1
ATOM 976 C C . LEU A 1 127 ? 9.624 8.154 -2.565 1.00 82.56 127 LEU A C 1
ATOM 978 O O . LEU A 1 127 ? 9.059 8.058 -1.474 1.00 82.56 127 LEU A O 1
ATOM 982 N N . LEU A 1 128 ? 10.777 8.813 -2.734 1.00 80.31 128 LEU A N 1
ATOM 983 C CA . LEU A 1 128 ? 11.451 9.631 -1.715 1.00 80.31 128 LEU A CA 1
ATOM 984 C C . LEU A 1 128 ? 11.022 11.100 -1.816 1.00 80.31 128 LEU A C 1
ATOM 986 O O . LEU A 1 128 ? 10.927 11.738 -0.744 1.00 80.31 128 LEU A O 1
#

Secondary structure (DSSP, 8-state):
------EEEE-GGGHHHHHHTT-SEEEEEHHHHHHS-HHHHHHHHHHHHHHT--EEEEE-SS-SS--TTSTT--HHHHHHHHHHHHHHHHTTT--EEE---GGGGPPPSSS-HHHHHHHHHHHHHTT-

Mean predicted aligned error: 3.36 Å

Solvent-accessible surface area (backbone atoms only — not comparable to full-atom values): 7288 Å² total; per-residue (Å²): 131,93,72,90,80,46,68,46,81,47,48,85,88,43,47,58,60,46,44,73,72,67,40,62,24,36,25,33,46,41,58,62,62,64,68,40,55,75,68,53,36,52,50,50,47,50,52,42,63,72,54,74,43,42,32,37,33,30,35,44,80,59,60,61,86,44,33,55,37,42,88,85,46,58,62,68,61,50,48,59,50,50,52,54,43,50,58,62,38,45,80,42,43,40,78,43,74,44,87,72,34,62,56,28,75,45,71,67,95,65,83,67,45,67,61,25,48,52,45,41,52,48,61,55,59,75,73,112

Foldseek 3Di:
DDDDAFEDEDELVCLLVRVVVPGQAYEYELCRLLVDDPVRLVVSLVSLVVSPHAHAEYEDLDDLPAALLDPPNDLVVSLVSVVVSCVSNVSRNYDYYPPPSVRNDDADPDDCSVSSVVSVVVSVVSVD